Protein AF-X0YBK8-F1 (afdb_monomer)

Nearest PDB structures (foldseek):
  5tw1-assembly1_F  TM=9.267E-01  e=3.647E-04  Mycolicibacterium smegmatis MC2 155
  6dcf-assembly1_F  TM=9.154E-01  e=3.431E-04  Mycolicibacterium smegmatis MC2 155
  6ccv-assembly1_F  TM=9.223E-01  e=4.381E-04  Mycolicibacterium smegmatis MC2 155
  5vi8-assembly1_F  TM=9.264E-01  e=4.657E-04  Mycolicibacterium smegmatis MC2 155
  6cuu-assembly1_F  TM=9.249E-01  e=1.096E-03  Thermus thermophilus HB27

InterPro domains:
  IPR000943 RNA polymerase sigma-70 [PR00046] (15-27)
  IPR000943 RNA polymerase sigma-70 [PR00046] (36-51)
  IPR000943 RNA polymerase sigma-70 [PR00046] (51-62)
  IPR007630 RNA polymerase sigma-70 region 4 [PF04545] (12-63)
  IPR013324 RNA polymerase sigma factor, region 3/4-like [SSF88659] (7-64)
  IPR036388 Winged helix-like DNA-binding domain superfamily [G3DSA:1.10.10.10] (6-65)
  IPR050239 Sigma-70 factor family, RNA polymerase initiation factors [PTHR30603] (9-64)

Structure (mmCIF, N/CA/C/O backbone):
data_AF-X0YBK8-F1
#
_entry.id   AF-X0YBK8-F1
#
loop_
_atom_site.group_PDB
_atom_site.id
_atom_site.type_symbol
_atom_site.label_atom_id
_atom_site.label_alt_id
_atom_site.label_comp_id
_atom_site.label_asym_id
_atom_site.label_entity_id
_atom_site.label_seq_id
_atom_site.pdbx_PDB_ins_code
_atom_site.Cartn_x
_atom_site.Cartn_y
_atom_site.Cartn_z
_atom_site.occupancy
_atom_site.B_iso_or_equiv
_atom_site.auth_seq_id
_atom_site.auth_comp_id
_atom_site.auth_asym_id
_atom_site.auth_atom_id
_atom_site.pdbx_PDB_model_num
ATOM 1 N N . MET A 1 1 ? 23.957 12.656 -8.269 1.00 50.25 1 MET A N 1
ATOM 2 C CA . MET A 1 1 ? 23.564 11.923 -7.047 1.00 50.25 1 MET A CA 1
ATOM 3 C C . MET A 1 1 ? 22.427 11.006 -7.464 1.00 50.25 1 MET A C 1
ATOM 5 O O . MET A 1 1 ? 21.529 11.500 -8.133 1.00 50.25 1 MET A O 1
ATOM 9 N N . LEU A 1 2 ? 22.516 9.695 -7.231 1.00 57.00 2 LEU A N 1
ATOM 10 C CA . LEU A 1 2 ? 21.475 8.758 -7.669 1.00 57.00 2 LEU A CA 1
ATOM 11 C C . LEU A 1 2 ? 20.185 9.078 -6.890 1.00 57.00 2 LEU A C 1
ATOM 13 O O . LEU A 1 2 ? 20.200 9.006 -5.663 1.00 57.00 2 LEU A O 1
ATOM 17 N N . ASN A 1 3 ? 19.115 9.496 -7.571 1.00 78.56 3 ASN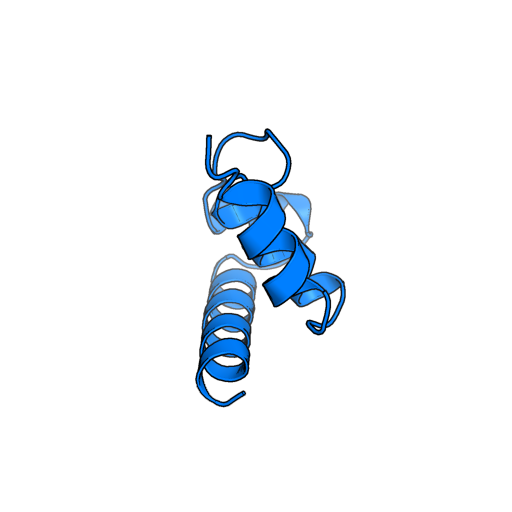 A N 1
ATOM 18 C CA . ASN A 1 3 ? 17.827 9.724 -6.920 1.00 78.56 3 ASN A CA 1
ATOM 19 C C . ASN A 1 3 ? 17.077 8.387 -6.835 1.00 78.56 3 ASN A C 1
ATOM 21 O O . ASN A 1 3 ? 16.488 7.930 -7.814 1.00 78.56 3 ASN A O 1
ATOM 25 N N . TYR A 1 4 ? 17.130 7.746 -5.666 1.00 77.56 4 TYR A N 1
ATOM 26 C CA . TYR A 1 4 ? 16.462 6.466 -5.426 1.00 77.56 4 TYR A CA 1
ATOM 27 C C . TYR A 1 4 ? 14.937 6.566 -5.542 1.00 77.56 4 TYR A C 1
ATOM 29 O O . TYR A 1 4 ? 14.310 5.601 -5.971 1.00 77.56 4 TYR A O 1
ATOM 37 N N . GLN A 1 5 ? 14.342 7.727 -5.245 1.00 78.25 5 GLN A N 1
ATOM 38 C CA . GLN A 1 5 ? 12.901 7.927 -5.415 1.00 78.25 5 GLN A CA 1
ATOM 39 C C . GLN A 1 5 ? 12.508 7.822 -6.887 1.00 78.25 5 GLN A C 1
ATOM 41 O O . GLN A 1 5 ? 11.535 7.145 -7.195 1.00 78.25 5 GLN A O 1
ATOM 46 N N . THR A 1 6 ? 13.284 8.413 -7.801 1.00 81.81 6 THR A N 1
ATOM 47 C CA . THR A 1 6 ? 13.000 8.343 -9.244 1.00 81.81 6 THR A CA 1
ATOM 48 C C . THR A 1 6 ? 13.042 6.902 -9.753 1.00 81.81 6 THR A C 1
ATOM 50 O O . THR A 1 6 ? 12.121 6.468 -10.435 1.00 81.81 6 THR A O 1
ATOM 53 N N . ILE A 1 7 ? 14.055 6.127 -9.350 1.00 83.56 7 ILE A N 1
ATOM 54 C CA . ILE A 1 7 ? 14.184 4.713 -9.744 1.00 83.56 7 ILE A CA 1
ATOM 55 C C . ILE A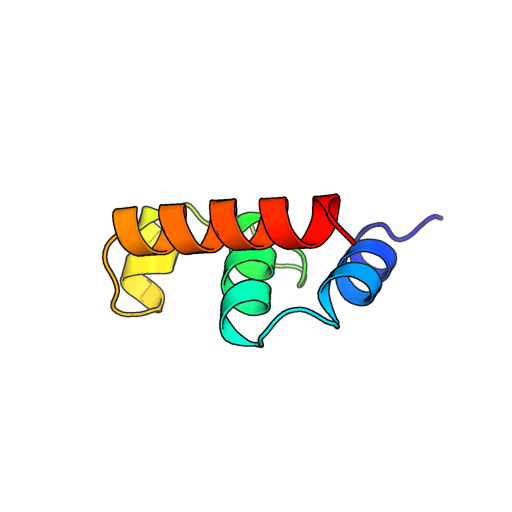 1 7 ? 13.015 3.888 -9.192 1.00 83.56 7 ILE A C 1
ATOM 57 O O . ILE A 1 7 ? 12.423 3.081 -9.906 1.00 83.56 7 ILE A O 1
ATOM 61 N N . CYS A 1 8 ? 12.649 4.098 -7.925 1.00 84.38 8 CYS A N 1
ATOM 62 C CA . CYS A 1 8 ? 11.493 3.437 -7.332 1.00 84.38 8 CYS A CA 1
ATOM 63 C C . CYS A 1 8 ? 10.196 3.809 -8.064 1.00 84.38 8 CYS A C 1
ATOM 65 O O . CYS A 1 8 ? 9.412 2.922 -8.381 1.00 84.38 8 CYS A O 1
ATOM 67 N N . GLN A 1 9 ? 9.977 5.085 -8.379 1.00 82.44 9 GLN A N 1
ATOM 68 C CA . GLN A 1 9 ? 8.789 5.537 -9.108 1.00 82.44 9 GLN A CA 1
ATOM 69 C C . GLN A 1 9 ? 8.681 4.896 -10.499 1.00 82.44 9 GLN A C 1
ATOM 71 O O . GLN A 1 9 ? 7.598 4.443 -10.866 1.00 82.44 9 GLN A O 1
ATOM 76 N N . GLU A 1 10 ? 9.790 4.783 -11.235 1.00 85.44 10 GLU A N 1
ATOM 77 C CA . GLU A 1 10 ? 9.827 4.096 -12.534 1.00 85.44 10 GLU A CA 1
ATOM 78 C C . GLU A 1 10 ? 9.466 2.610 -12.412 1.00 85.44 10 GLU A C 1
ATOM 80 O O . GLU A 1 10 ? 8.655 2.105 -13.183 1.00 85.44 10 GLU A O 1
ATOM 85 N N . ILE A 1 11 ? 9.998 1.901 -11.413 1.00 86.19 11 ILE A N 1
ATOM 86 C CA . ILE A 1 11 ? 9.683 0.478 -11.188 1.00 86.19 11 ILE A CA 1
ATOM 87 C C . ILE A 1 11 ? 8.199 0.290 -10.835 1.00 86.19 11 ILE A C 1
ATOM 89 O O . ILE A 1 11 ? 7.550 -0.661 -11.280 1.00 86.19 11 ILE A O 1
ATOM 93 N N . LEU A 1 12 ? 7.642 1.209 -10.044 1.00 87.69 12 LEU A N 1
ATOM 94 C CA . LEU A 1 12 ? 6.257 1.156 -9.583 1.00 87.69 12 LEU A CA 1
ATOM 95 C C . LEU A 1 12 ? 5.239 1.623 -10.640 1.00 87.69 12 LEU A C 1
ATOM 97 O O . LEU A 1 12 ? 4.030 1.509 -10.413 1.00 87.69 12 LEU A O 1
ATOM 101 N N . GLN A 1 13 ? 5.678 2.142 -11.792 1.00 86.81 13 GLN A N 1
ATOM 102 C CA . GLN A 1 13 ? 4.773 2.676 -12.815 1.00 86.81 13 GLN A CA 1
ATOM 103 C C . GLN A 1 13 ? 3.839 1.605 -13.400 1.00 86.81 13 GLN A C 1
ATOM 105 O O . GLN A 1 13 ? 2.696 1.909 -13.727 1.00 86.81 13 GLN A O 1
ATOM 110 N N . ASP A 1 14 ? 4.274 0.347 -13.456 1.00 86.31 14 ASP A N 1
ATOM 111 C CA . ASP A 1 14 ? 3.492 -0.743 -14.056 1.00 86.31 14 ASP A CA 1
ATOM 112 C C . ASP A 1 14 ? 2.573 -1.454 -13.049 1.00 86.31 14 ASP A C 1
ATOM 114 O O . ASP A 1 14 ? 1.792 -2.330 -13.420 1.00 86.31 14 ASP A O 1
ATOM 118 N N . LEU A 1 15 ? 2.632 -1.074 -11.767 1.00 89.12 15 LEU A N 1
ATOM 119 C CA . LEU A 1 15 ? 1.668 -1.535 -10.775 1.00 89.12 15 LEU A CA 1
ATOM 120 C C . LEU A 1 15 ? 0.312 -0.856 -10.969 1.00 89.12 15 LEU A C 1
ATOM 122 O O . LEU A 1 15 ? 0.210 0.315 -11.338 1.00 89.12 15 LEU A O 1
ATOM 126 N N . GLU A 1 16 ? -0.744 -1.583 -10.610 1.00 91.44 16 GLU A N 1
ATOM 127 C CA . GLU A 1 16 ? -2.087 -1.020 -10.487 1.00 91.44 16 GLU A CA 1
ATOM 128 C C . GLU A 1 16 ? -2.075 0.204 -9.541 1.00 91.44 16 GLU A C 1
ATOM 130 O O . GLU A 1 16 ? -1.411 0.151 -8.499 1.00 91.44 16 GLU A O 1
ATOM 135 N N . PRO A 1 17 ? -2.822 1.290 -9.835 1.00 91.00 17 PRO A N 1
ATOM 136 C CA . PRO A 1 17 ? -2.762 2.538 -9.067 1.00 91.00 17 PRO A CA 1
ATOM 137 C C . PRO A 1 17 ? -2.888 2.359 -7.552 1.00 91.00 17 PRO A C 1
ATOM 139 O O . PRO A 1 17 ? -2.151 2.983 -6.796 1.00 91.00 17 PRO A O 1
ATOM 142 N N . ARG A 1 18 ? -3.760 1.448 -7.107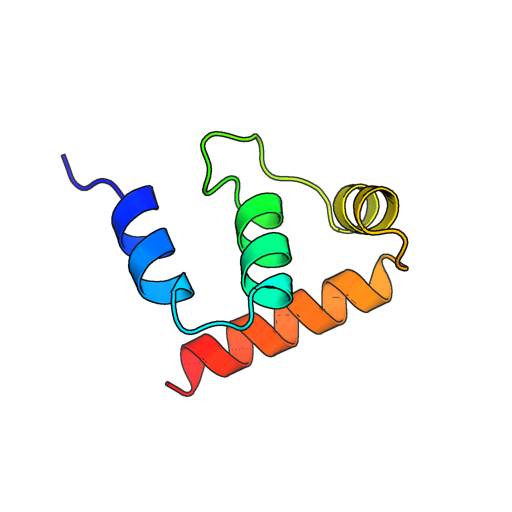 1.00 91.44 18 ARG A N 1
ATOM 143 C CA . ARG A 1 18 ? -3.989 1.190 -5.681 1.00 91.44 18 ARG A CA 1
ATOM 144 C C . ARG A 1 18 ? -2.833 0.447 -5.005 1.00 91.44 18 ARG A C 1
ATOM 146 O O . ARG A 1 18 ? -2.557 0.671 -3.832 1.0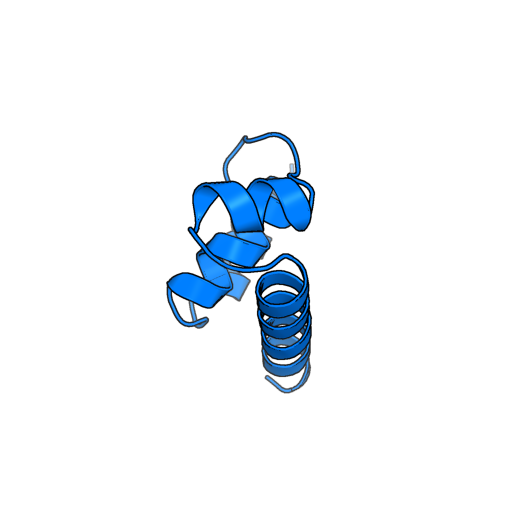0 91.44 18 ARG A O 1
ATOM 153 N N . ARG A 1 19 ? -2.145 -0.430 -5.739 1.00 93.06 19 ARG A N 1
ATOM 154 C CA . ARG A 1 19 ? -0.930 -1.119 -5.274 1.00 93.06 19 ARG A CA 1
ATOM 155 C C . ARG A 1 19 ? 0.227 -0.137 -5.156 1.00 93.06 19 ARG A C 1
ATOM 157 O O . ARG A 1 19 ? 0.915 -0.115 -4.139 1.00 93.06 19 ARG A O 1
ATOM 164 N N . ARG A 1 20 ? 0.385 0.709 -6.178 1.00 93.69 20 ARG A N 1
ATOM 165 C CA . ARG A 1 20 ? 1.369 1.791 -6.195 1.00 93.69 20 ARG A CA 1
ATOM 166 C C . ARG A 1 20 ? 1.181 2.722 -5.000 1.00 93.69 20 ARG A C 1
ATOM 168 O O . ARG A 1 20 ? 2.132 2.926 -4.261 1.00 93.69 20 ARG A O 1
ATOM 175 N N . GLU A 1 21 ? -0.038 3.203 -4.772 1.00 93.19 21 GLU A N 1
ATOM 176 C CA . GLU A 1 21 ? -0.366 4.106 -3.664 1.00 93.19 21 GLU A CA 1
ATOM 177 C C . GLU A 1 21 ? -0.001 3.515 -2.294 1.00 93.19 21 GLU A C 1
ATOM 179 O O . GLU A 1 21 ? 0.614 4.192 -1.471 1.00 93.19 21 GLU A O 1
ATOM 184 N N . VAL A 1 22 ? -0.308 2.231 -2.060 1.00 95.00 22 VAL A N 1
ATOM 185 C CA . VAL A 1 22 ? 0.063 1.550 -0.809 1.00 95.00 22 VAL A CA 1
ATOM 186 C C . VAL A 1 22 ? 1.581 1.505 -0.626 1.00 95.00 22 VAL A C 1
ATOM 188 O O . VAL A 1 22 ? 2.056 1.796 0.469 1.00 95.00 22 VAL A O 1
ATOM 191 N N . LEU A 1 23 ? 2.353 1.175 -1.668 1.00 93.75 23 LEU A N 1
ATOM 192 C CA . LEU A 1 23 ? 3.817 1.119 -1.569 1.00 93.75 23 LEU A CA 1
ATOM 193 C C . LEU A 1 23 ? 4.451 2.513 -1.449 1.00 93.75 23 LEU A C 1
ATOM 195 O O . LEU A 1 23 ? 5.372 2.695 -0.656 1.00 93.75 23 LEU A O 1
ATOM 199 N N . GLU A 1 24 ? 3.942 3.506 -2.179 1.00 92.62 24 GLU A N 1
ATOM 200 C CA . GLU A 1 24 ? 4.405 4.895 -2.096 1.00 92.62 24 GLU A CA 1
ATOM 201 C C . GLU A 1 24 ? 4.255 5.444 -0.678 1.00 92.62 24 GLU A C 1
ATOM 203 O O . GLU A 1 24 ? 5.229 5.946 -0.118 1.00 92.62 24 GLU A O 1
ATOM 208 N N . LYS A 1 25 ? 3.073 5.270 -0.072 1.00 93.56 25 LYS A N 1
ATOM 209 C CA . LYS A 1 25 ? 2.796 5.673 1.313 1.00 93.56 25 LYS A CA 1
ATOM 210 C C . LYS A 1 25 ? 3.604 4.870 2.323 1.00 93.56 25 LYS A C 1
ATOM 212 O O . LYS A 1 25 ? 4.089 5.411 3.312 1.00 93.56 25 LYS A O 1
ATOM 217 N N . ARG A 1 26 ? 3.775 3.565 2.090 1.00 94.12 26 ARG A N 1
ATOM 218 C CA . ARG A 1 26 ? 4.506 2.681 3.006 1.00 94.12 26 ARG A CA 1
ATOM 219 C C . ARG A 1 26 ? 5.988 3.022 3.104 1.00 94.12 26 ARG A C 1
ATOM 221 O O . ARG A 1 26 ? 6.555 2.872 4.184 1.00 94.12 26 ARG A O 1
ATOM 228 N N . PHE A 1 27 ? 6.595 3.450 2.000 1.00 91.19 27 PHE A N 1
ATOM 229 C CA . PHE A 1 27 ? 8.034 3.698 1.902 1.00 91.19 27 PHE A CA 1
ATOM 230 C C . PHE A 1 27 ? 8.409 5.179 1.756 1.00 91.19 27 PHE A C 1
ATOM 232 O O . PHE A 1 27 ? 9.596 5.478 1.665 1.00 91.19 27 PHE A O 1
ATOM 239 N N . GLY A 1 28 ? 7.441 6.098 1.746 1.00 90.06 28 GLY A N 1
ATOM 240 C CA . GLY A 1 28 ? 7.712 7.535 1.653 1.00 90.06 28 GLY A CA 1
ATOM 241 C C . GLY A 1 28 ? 8.271 7.969 0.293 1.00 90.06 28 GLY A C 1
ATOM 242 O O . GLY A 1 28 ? 9.159 8.813 0.200 1.00 90.06 28 GLY A O 1
ATOM 243 N N . LEU A 1 29 ? 7.793 7.363 -0.798 1.00 87.25 29 LEU A N 1
ATOM 244 C CA . LEU A 1 29 ? 8.389 7.530 -2.139 1.00 87.25 29 LEU A CA 1
ATOM 245 C C . LEU A 1 29 ? 7.946 8.809 -2.875 1.00 87.25 29 LEU A C 1
ATOM 247 O O . LEU A 1 29 ? 8.358 9.038 -4.013 1.00 87.25 29 LEU A O 1
ATOM 251 N N . LYS A 1 30 ? 7.105 9.628 -2.236 1.00 84.00 30 LYS A N 1
ATOM 252 C CA . LYS A 1 30 ? 6.568 10.903 -2.742 1.00 84.00 30 LYS A CA 1
ATOM 253 C C . LYS A 1 30 ? 6.900 12.084 -1.822 1.00 84.00 30 LYS A C 1
ATOM 255 O O . LYS A 1 30 ? 6.086 12.981 -1.659 1.00 84.00 30 LYS A O 1
ATOM 260 N N . ASP A 1 31 ? 8.083 12.053 -1.207 1.00 71.25 31 ASP A N 1
ATOM 261 C CA . ASP A 1 31 ? 8.523 13.064 -0.229 1.00 71.25 31 ASP A CA 1
ATOM 262 C C . ASP A 1 31 ? 7.618 13.154 1.015 1.00 71.25 31 ASP A C 1
ATOM 264 O O . ASP A 1 31 ? 7.552 14.178 1.692 1.00 71.25 31 ASP A O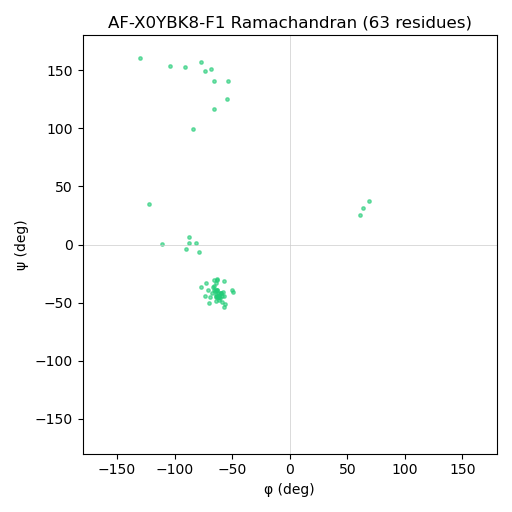 1
ATOM 268 N N . GLU A 1 32 ? 6.937 12.052 1.327 1.00 77.31 32 GLU A N 1
ATOM 269 C CA . GLU A 1 32 ? 6.152 11.866 2.546 1.00 77.31 32 GLU A CA 1
ATOM 270 C C . GLU A 1 32 ? 6.918 10.970 3.524 1.00 77.31 32 GLU A C 1
ATOM 272 O O . GLU A 1 32 ? 7.710 10.117 3.113 1.00 77.31 32 GLU A O 1
ATOM 277 N N . ASP A 1 33 ? 6.660 11.121 4.822 1.00 89.25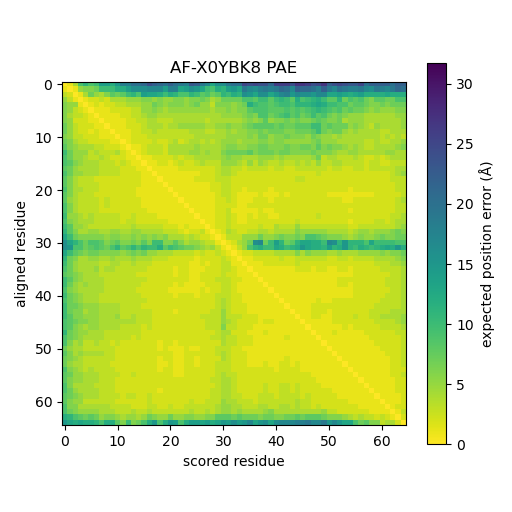 33 ASP A N 1
ATOM 278 C CA . ASP A 1 33 ? 7.167 10.172 5.809 1.00 89.25 33 ASP A CA 1
ATOM 279 C C . ASP A 1 33 ? 6.528 8.782 5.604 1.00 89.25 33 ASP A C 1
ATOM 281 O O . ASP A 1 33 ? 5.323 8.683 5.349 1.00 89.25 33 ASP A O 1
ATOM 285 N N . PRO A 1 34 ? 7.294 7.685 5.758 1.00 93.19 34 PRO A N 1
ATOM 286 C CA . PRO A 1 34 ? 6.757 6.331 5.691 1.00 93.19 34 PRO A CA 1
ATOM 287 C C . PRO A 1 34 ? 5.591 6.116 6.665 1.00 93.19 34 PRO A C 1
ATOM 289 O O . PRO A 1 34 ? 5.728 6.283 7.880 1.00 93.19 34 PRO A O 1
ATOM 292 N N . LEU A 1 35 ? 4.451 5.658 6.150 1.00 95.31 35 LEU A N 1
ATOM 293 C CA . LEU A 1 35 ? 3.265 5.373 6.954 1.00 95.31 35 LEU A CA 1
ATOM 294 C C . LEU A 1 35 ? 3.226 3.919 7.441 1.00 95.31 35 LEU A C 1
ATOM 296 O O . LEU A 1 35 ? 3.752 2.986 6.825 1.00 95.31 35 LEU A O 1
ATOM 300 N N . THR A 1 36 ? 2.562 3.696 8.576 1.00 96.94 36 THR A N 1
ATOM 301 C CA . THR A 1 36 ? 2.289 2.341 9.081 1.00 96.94 36 THR A CA 1
ATOM 302 C C . THR A 1 36 ? 1.133 1.693 8.319 1.00 96.94 36 THR A C 1
ATOM 304 O O . THR A 1 36 ? 0.256 2.381 7.807 1.00 96.94 36 THR A O 1
ATOM 307 N N . LEU A 1 37 ? 1.063 0.356 8.308 1.00 96.88 37 LEU A N 1
ATOM 308 C CA . LEU A 1 37 ? -0.068 -0.364 7.700 1.00 96.88 37 LEU A CA 1
ATOM 309 C C . LEU A 1 37 ? -1.426 0.036 8.293 1.00 96.88 37 LEU A C 1
ATOM 311 O O . LEU A 1 37 ? -2.432 -0.018 7.596 1.00 96.88 37 LEU A O 1
ATOM 315 N N . GLN A 1 38 ? -1.452 0.407 9.578 1.00 97.62 38 GLN A N 1
ATOM 316 C CA . GLN A 1 38 ? -2.669 0.885 10.228 1.00 97.62 38 GLN A CA 1
ATOM 317 C C . GLN A 1 38 ? -3.058 2.264 9.691 1.00 97.62 38 GLN A C 1
ATOM 319 O O . GLN A 1 38 ? -4.175 2.412 9.220 1.00 97.62 38 GLN A O 1
ATOM 324 N N . ALA A 1 39 ? -2.122 3.219 9.663 1.00 97.00 39 ALA A N 1
ATOM 325 C CA . ALA A 1 39 ? -2.375 4.569 9.156 1.00 97.00 39 ALA A CA 1
ATOM 326 C C . ALA A 1 39 ? -2.825 4.565 7.685 1.00 97.00 39 ALA A C 1
ATOM 328 O O . ALA A 1 39 ? -3.782 5.242 7.330 1.00 97.00 39 ALA A O 1
ATOM 329 N N . ILE A 1 40 ? -2.189 3.739 6.846 1.00 96.38 40 ILE A N 1
ATOM 330 C CA . ILE A 1 40 ? -2.597 3.549 5.446 1.00 96.38 40 ILE A CA 1
ATOM 331 C C . ILE A 1 40 ? -4.002 2.937 5.371 1.00 96.38 40 ILE A C 1
ATOM 333 O O . ILE A 1 40 ? -4.798 3.308 4.515 1.00 96.38 40 ILE A O 1
ATOM 337 N N . GLY A 1 41 ? -4.321 1.989 6.255 1.00 97.12 41 GLY A N 1
ATOM 338 C CA . GLY A 1 41 ? -5.646 1.375 6.312 1.00 97.12 41 GLY A CA 1
ATOM 339 C C . GLY A 1 41 ? -6.730 2.383 6.679 1.00 97.12 41 GLY A C 1
ATOM 340 O O . GLY A 1 41 ? -7.756 2.449 6.003 1.00 97.12 41 GLY A O 1
ATOM 341 N N . ASP A 1 42 ? -6.459 3.205 7.691 1.00 97.44 42 ASP A N 1
ATOM 342 C CA . ASP A 1 42 ? -7.358 4.260 8.155 1.00 97.44 42 ASP A CA 1
ATOM 343 C C . ASP A 1 42 ? -7.599 5.308 7.053 1.00 97.44 42 ASP A C 1
ATOM 345 O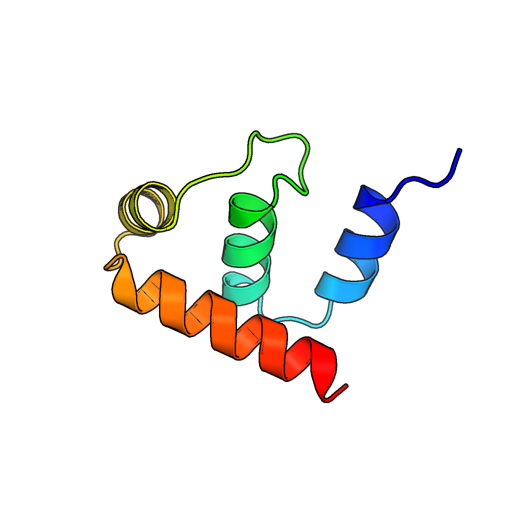 O . ASP A 1 42 ? -8.742 5.698 6.821 1.00 97.44 42 ASP A O 1
ATOM 349 N N . GLU A 1 43 ? -6.555 5.702 6.313 1.00 95.31 43 GLU A N 1
ATOM 350 C CA . GLU A 1 43 ? -6.658 6.648 5.192 1.00 95.31 43 GLU A CA 1
ATOM 351 C C . GLU A 1 43 ? -7.435 6.068 3.997 1.00 95.31 43 GLU A C 1
ATOM 353 O O . GLU A 1 43 ? -8.276 6.741 3.402 1.00 95.31 43 GLU A O 1
ATOM 358 N N . LEU A 1 44 ? -7.193 4.798 3.656 1.00 94.31 44 LEU A N 1
ATOM 359 C CA . LEU A 1 44 ? -7.804 4.130 2.501 1.00 94.31 44 LEU A CA 1
ATOM 360 C C . LEU A 1 44 ? -9.166 3.479 2.806 1.00 94.31 44 LEU A C 1
ATOM 362 O O . LEU A 1 44 ? -9.747 2.836 1.921 1.00 94.31 44 LEU A O 1
ATOM 366 N N . GLY A 1 45 ? -9.663 3.599 4.042 1.00 96.75 45 GLY A N 1
ATOM 367 C CA . GLY A 1 45 ? -10.927 3.011 4.491 1.00 96.75 45 GLY A CA 1
ATOM 368 C C . GLY A 1 45 ? -10.940 1.478 4.465 1.00 96.75 45 GLY A C 1
ATOM 369 O O . GLY A 1 45 ? -11.976 0.871 4.195 1.00 96.75 45 GLY A O 1
ATOM 370 N N . ILE A 1 46 ? -9.790 0.837 4.691 1.00 96.88 46 ILE A N 1
ATOM 371 C CA . ILE A 1 46 ? -9.629 -0.623 4.671 1.00 96.88 46 ILE A CA 1
ATOM 372 C C . ILE A 1 46 ? -8.914 -1.123 5.924 1.00 96.88 46 ILE A C 1
ATOM 374 O O . ILE A 1 46 ? -8.223 -0.394 6.624 1.00 96.88 46 ILE A O 1
ATOM 378 N N . THR A 1 47 ? -9.053 -2.413 6.216 1.00 98.00 47 THR A N 1
ATOM 379 C CA . THR A 1 47 ? -8.385 -2.994 7.382 1.00 98.00 47 THR A CA 1
ATOM 380 C C . THR A 1 47 ? -6.867 -3.025 7.194 1.00 98.00 47 THR A C 1
ATOM 382 O O . THR A 1 47 ? -6.364 -3.220 6.085 1.00 98.00 47 THR A O 1
ATOM 385 N N . ARG A 1 48 ? -6.121 -2.943 8.302 1.00 98.00 48 ARG A N 1
ATOM 386 C CA . ARG A 1 48 ? -4.662 -3.153 8.328 1.00 98.00 48 ARG A CA 1
ATOM 387 C C . ARG A 1 48 ? -4.235 -4.432 7.606 1.00 98.00 48 ARG A C 1
ATOM 389 O O . ARG A 1 48 ? -3.233 -4.445 6.898 1.00 98.00 48 ARG A O 1
ATOM 396 N N . GLU A 1 49 ? -4.995 -5.510 7.783 1.00 98.19 49 GLU A N 1
ATOM 397 C CA . GLU A 1 49 ? -4.707 -6.787 7.127 1.00 98.19 49 GLU A CA 1
ATOM 398 C C . GLU A 1 49 ? -4.884 -6.698 5.609 1.00 98.19 49 GLU A C 1
ATOM 400 O O . GLU A 1 49 ? -4.081 -7.252 4.862 1.00 98.19 49 GLU A O 1
ATOM 405 N N . ARG A 1 50 ? -5.876 -5.938 5.131 1.00 97.31 50 ARG A N 1
ATOM 406 C CA . ARG A 1 50 ? -6.041 -5.704 3.697 1.00 97.31 50 ARG A CA 1
ATOM 407 C C . ARG A 1 50 ? -4.864 -4.922 3.114 1.00 97.31 50 ARG A C 1
ATOM 409 O O . ARG A 1 50 ? -4.403 -5.275 2.033 1.00 97.31 50 ARG A O 1
ATOM 416 N N . VAL A 1 51 ? -4.342 -3.924 3.829 1.00 97.56 51 VAL A N 1
ATOM 417 C CA . VAL A 1 51 ? -3.115 -3.211 3.428 1.00 97.56 51 VAL A CA 1
ATOM 418 C C . VAL A 1 51 ? -1.928 -4.171 3.362 1.00 97.56 51 VAL A C 1
ATO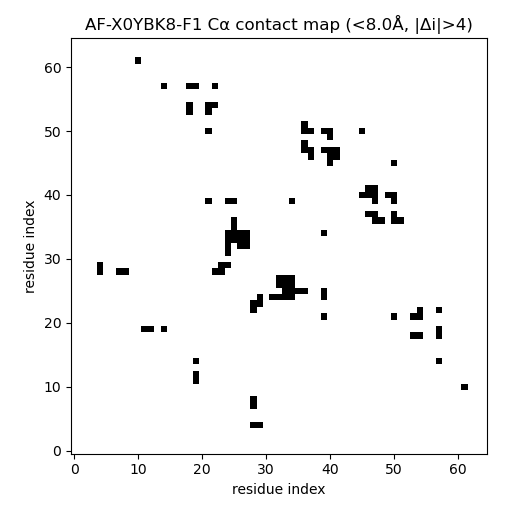M 420 O O . VAL A 1 51 ? -1.215 -4.186 2.363 1.00 97.56 51 VAL A O 1
ATOM 423 N N . ARG A 1 52 ? -1.756 -5.030 4.378 1.00 97.69 52 ARG A N 1
ATOM 424 C CA . ARG A 1 52 ? -0.692 -6.048 4.419 1.00 97.69 52 ARG A CA 1
ATOM 425 C C . ARG A 1 52 ? -0.758 -7.004 3.224 1.00 97.69 52 ARG A C 1
ATOM 427 O O . ARG A 1 52 ? 0.274 -7.386 2.680 1.00 97.69 52 ARG A O 1
ATOM 434 N N . GLN A 1 53 ? -1.957 -7.423 2.824 1.00 97.88 53 GLN A N 1
ATOM 435 C CA . GLN A 1 53 ? -2.144 -8.265 1.638 1.00 97.88 53 GLN A CA 1
ATOM 436 C C . GLN A 1 53 ? -1.719 -7.528 0.368 1.00 97.88 53 GLN A C 1
ATOM 438 O O . GLN A 1 53 ? -0.923 -8.058 -0.397 1.00 97.88 53 GLN A O 1
ATOM 443 N N . ILE A 1 54 ? -2.185 -6.287 0.185 1.00 96.12 54 ILE A N 1
ATOM 444 C CA . ILE A 1 54 ? -1.831 -5.466 -0.979 1.00 96.12 54 ILE A CA 1
ATOM 445 C C . ILE A 1 54 ? -0.314 -5.254 -1.058 1.00 96.12 54 ILE A C 1
ATOM 447 O O . ILE A 1 54 ? 0.254 -5.405 -2.135 1.00 96.12 54 ILE A O 1
ATOM 451 N N . GLU A 1 55 ? 0.348 -4.946 0.060 1.00 95.88 55 GLU A N 1
ATOM 452 C CA . GLU A 1 55 ? 1.807 -4.793 0.130 1.00 95.88 55 GLU A CA 1
ATOM 453 C C . GLU A 1 55 ? 2.521 -6.065 -0.353 1.00 95.88 55 GLU A C 1
ATOM 455 O O . GLU A 1 55 ? 3.317 -6.004 -1.290 1.00 95.88 55 GLU A O 1
ATOM 460 N N . ASN A 1 56 ? 2.187 -7.226 0.222 1.00 96.38 56 ASN A N 1
ATOM 461 C CA . ASN A 1 56 ? 2.822 -8.495 -0.144 1.00 96.38 56 ASN A CA 1
ATOM 462 C C . ASN A 1 56 ? 2.567 -8.880 -1.604 1.00 96.38 56 ASN A C 1
ATOM 464 O O . ASN A 1 56 ? 3.507 -9.253 -2.303 1.00 96.38 56 ASN A O 1
ATOM 468 N N . ASP A 1 57 ? 1.328 -8.753 -2.082 1.00 95.12 57 ASP A N 1
ATOM 469 C CA . ASP A 1 57 ? 0.968 -9.072 -3.467 1.00 95.12 57 ASP A CA 1
ATOM 470 C C . ASP A 1 57 ? 1.684 -8.152 -4.464 1.00 95.12 57 ASP A C 1
ATOM 472 O O . ASP A 1 57 ? 2.005 -8.563 -5.580 1.00 95.12 57 ASP A O 1
ATOM 476 N N . SER A 1 58 ? 1.929 -6.898 -4.081 1.00 94.19 58 SER A N 1
ATOM 477 C CA . SER A 1 58 ? 2.647 -5.928 -4.911 1.00 94.19 58 SER A CA 1
ATOM 478 C C . SER A 1 58 ? 4.141 -6.232 -4.956 1.00 94.19 58 SER A C 1
ATOM 480 O O . SER A 1 58 ? 4.720 -6.244 -6.036 1.00 94.19 58 SER A O 1
ATOM 482 N N . LEU A 1 59 ? 4.756 -6.539 -3.810 1.00 92.69 59 LEU A N 1
ATOM 483 C CA . LEU A 1 59 ? 6.164 -6.944 -3.744 1.00 92.69 59 LEU A CA 1
ATOM 484 C C . LEU A 1 59 ? 6.416 -8.258 -4.492 1.00 92.69 59 LEU A C 1
ATOM 486 O O . LEU A 1 59 ? 7.427 -8.388 -5.179 1.00 92.69 59 LEU A O 1
ATOM 490 N N . LEU A 1 60 ? 5.487 -9.212 -4.396 1.00 93.69 60 LEU A N 1
ATOM 491 C CA . LEU A 1 60 ? 5.538 -10.464 -5.145 1.00 93.69 60 LEU A CA 1
ATOM 492 C C . LEU A 1 60 ? 5.492 -10.205 -6.655 1.00 93.69 60 LEU A C 1
ATOM 494 O O . LEU A 1 60 ? 6.333 -10.710 -7.391 1.00 93.69 60 LEU A O 1
ATOM 498 N N . TRP A 1 61 ? 4.555 -9.362 -7.096 1.00 91.25 61 TRP A N 1
ATOM 499 C CA . TRP A 1 61 ? 4.425 -8.986 -8.502 1.00 91.25 61 TRP A CA 1
ATOM 500 C C . TRP A 1 61 ? 5.688 -8.304 -9.045 1.00 91.25 61 TRP A C 1
ATOM 502 O O . TRP A 1 61 ? 6.128 -8.624 -10.141 1.00 91.25 61 TRP A O 1
ATOM 512 N N . LEU A 1 62 ? 6.299 -7.402 -8.268 1.00 90.19 62 LEU A N 1
ATOM 513 C CA . LEU A 1 62 ? 7.543 -6.725 -8.654 1.00 90.19 62 LEU A CA 1
ATOM 514 C C . LEU A 1 62 ? 8.739 -7.675 -8.763 1.00 90.19 62 LEU A C 1
ATOM 516 O O . LEU A 1 62 ? 9.651 -7.407 -9.537 1.00 90.19 62 LEU A O 1
ATOM 520 N N . ARG A 1 63 ? 8.760 -8.747 -7.966 1.00 89.88 63 ARG A N 1
ATOM 521 C CA . ARG A 1 63 ? 9.837 -9.741 -7.973 1.00 89.88 63 ARG A CA 1
ATOM 522 C C . ARG A 1 63 ? 9.738 -10.700 -9.157 1.00 89.88 63 ARG A C 1
ATOM 524 O O . ARG A 1 63 ? 10.765 -11.126 -9.668 1.00 89.88 63 ARG A O 1
ATOM 531 N N . ASP A 1 64 ? 8.521 -11.071 -9.540 1.00 87.75 64 ASP A N 1
ATOM 532 C CA . ASP A 1 64 ? 8.267 -12.060 -10.595 1.00 87.75 64 ASP A CA 1
ATOM 533 C C . ASP A 1 64 ? 8.215 -11.419 -12.005 1.00 87.75 64 ASP A C 1
ATOM 535 O O . ASP A 1 64 ? 7.882 -12.085 -12.987 1.00 87.75 64 ASP A O 1
ATOM 539 N N . ARG A 1 65 ? 8.541 -10.127 -12.088 1.00 70.62 65 ARG A N 1
ATOM 540 C CA . ARG A 1 65 ? 8.659 -9.319 -13.301 1.00 70.62 65 ARG A CA 1
ATOM 541 C C . ARG A 1 65 ? 10.080 -9.363 -13.863 1.00 70.62 65 ARG A C 1
ATOM 543 O O . ARG A 1 65 ? 10.191 -9.414 -15.108 1.00 70.62 65 ARG A O 1
#

pLDDT: mean 89.82, std 9.23, range [50.25, 98.19]

Sequence (65 aa):
MLNYQTICQEILQDLEPRRREVLEKRFGLKDEDPLTLQAIGDELGITRERVRQIENDSLLWLRDR

Foldseek 3Di:
DDDVLVVVCVLLVPPDPVLSVLVCQQVVSPVRDHDQLCRVCVVVVHHSVVSVVSPVVSVVVSVVD

Mean predicted aligned error: 3.95 Å

Secondary structure (DSSP, 8-state):
---HHHHHHHHHTTS-HHHHHHHHHHHTTTSSPPPPHHHHHHHHTS-HHHHHHHHHHHHHHHH--

Solvent-accessible surface area (backbone atoms only — not comparable to full-atom values): 3724 Å² total; per-residue (Å²): 128,89,58,62,49,59,57,50,50,61,69,42,63,83,45,56,70,71,45,33,51,54,50,34,43,45,66,22,55,78,87,43,77,59,43,51,51,55,59,50,8,66,74,69,75,44,53,38,66,57,41,51,49,45,50,52,56,44,54,50,52,66,70,79,104

Organism: NCBI:txid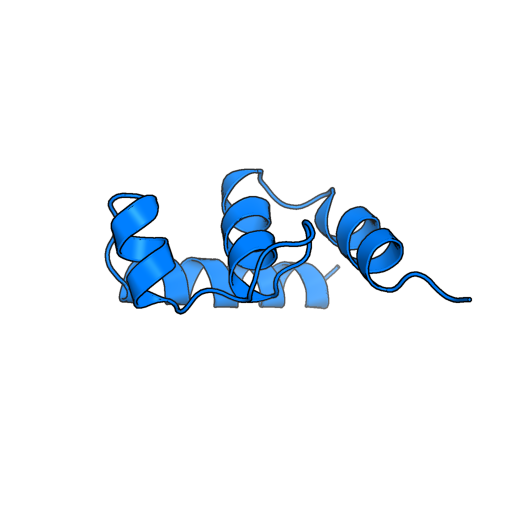412755

Radius of gyration: 11.73 Å; Cα contacts (8 Å, |Δi|>4): 57; chains: 1; bounding box: 34×25×24 Å